Protein AF-A0A349X047-F1 (afdb_monomer_lite)

Sequence (139 aa):
MHYYQKHSFFPVIIILLTVSLAGFMFFVLRGSSTQTSAMQEPKPVNEEDYREGVSITLQTFEEQFVASQDNAQKRLATQNALSTLLELRVPVEYKELHLQLAIAWNQIQMALQNDSEDELDIPLKTIEQLKITYPWLIQ

pLDDT: mean 81.22, std 14.05, range [39.56, 93.0]

Foldseek 3Di:
DDDDPPPPCPVVVVVVVVVVVVVVVVVVVVVPPDPPPPPPPPDQQPVVVLLVLLLVLLVQLVVQCVVDPALVSNLVSLVSSLVSLVPGDDGPVCPVVSVLLNVLSVQSNVCSVVVNVVSNVVSVVSVVVSCVVPVSSND

Structure (mmCIF, N/CA/C/O backbone):
data_AF-A0A349X047-F1
#
_entry.id   AF-A0A349X047-F1
#
loop_
_atom_site.group_PDB
_atom_site.id
_atom_site.type_symbol
_atom_site.label_atom_id
_atom_site.label_alt_id
_atom_site.label_comp_id
_atom_site.label_asym_id
_atom_site.label_entity_id
_atom_site.label_seq_id
_atom_site.pdbx_PDB_ins_code
_atom_site.Cartn_x
_atom_site.Cartn_y
_atom_site.Cartn_z
_atom_site.occupancy
_atom_site.B_iso_or_equiv
_atom_site.auth_seq_id
_atom_site.auth_comp_id
_atom_site.auth_asym_id
_atom_site.auth_atom_id
_atom_site.pdbx_PDB_model_num
ATOM 1 N N . MET A 1 1 ? 29.994 -19.652 -79.083 1.00 39.56 1 MET A N 1
ATOM 2 C CA . MET A 1 1 ? 29.697 -18.822 -77.894 1.00 39.56 1 MET A CA 1
ATOM 3 C C . MET A 1 1 ? 28.743 -19.612 -77.015 1.00 39.56 1 MET A C 1
ATOM 5 O O . MET A 1 1 ? 27.643 -19.907 -77.458 1.00 39.56 1 MET A O 1
ATOM 9 N N . HIS A 1 2 ? 29.207 -20.067 -75.851 1.00 40.72 2 HIS A N 1
ATOM 10 C CA . HIS A 1 2 ? 28.446 -20.956 -74.970 1.00 40.72 2 HIS A CA 1
ATOM 11 C C . HIS A 1 2 ? 27.403 -20.152 -74.180 1.00 40.72 2 HIS A C 1
ATOM 13 O O . HIS A 1 2 ? 27.759 -19.265 -73.406 1.00 40.72 2 HIS A O 1
ATOM 19 N N . TYR A 1 3 ? 26.122 -20.450 -74.401 1.00 46.12 3 TYR A N 1
ATOM 20 C CA . TYR A 1 3 ? 25.002 -19.884 -73.650 1.00 46.12 3 TYR A CA 1
ATOM 21 C C . TYR A 1 3 ? 24.981 -20.476 -72.234 1.00 46.12 3 TYR A C 1
ATOM 23 O O . TYR A 1 3 ? 24.664 -21.648 -72.046 1.00 46.12 3 TYR A O 1
ATOM 31 N N . TYR A 1 4 ? 25.306 -19.664 -71.227 1.00 49.00 4 TYR A N 1
ATOM 32 C CA . TYR A 1 4 ? 25.096 -20.010 -69.822 1.00 49.00 4 TYR A CA 1
ATOM 33 C C . TYR A 1 4 ? 23.635 -19.741 -69.446 1.00 49.00 4 TYR A C 1
ATOM 35 O O . TYR A 1 4 ? 23.272 -18.620 -69.087 1.00 49.00 4 TYR A O 1
ATOM 43 N N . GLN A 1 5 ? 22.794 -20.776 -69.481 1.00 54.94 5 GLN A N 1
ATOM 44 C CA . GLN A 1 5 ? 21.570 -20.797 -68.680 1.00 54.94 5 GLN A CA 1
ATOM 45 C C . GLN A 1 5 ? 21.981 -20.881 -67.206 1.00 54.94 5 GLN A C 1
ATOM 47 O O . GLN A 1 5 ? 22.201 -21.958 -66.656 1.00 54.94 5 GLN A O 1
ATOM 52 N N . LYS A 1 6 ? 22.137 -19.729 -66.550 1.00 56.09 6 LYS A N 1
ATOM 53 C CA . LYS A 1 6 ? 22.225 -19.691 -65.090 1.00 56.09 6 LYS A CA 1
ATOM 54 C C . LYS A 1 6 ? 20.839 -20.048 -64.561 1.00 56.09 6 LYS A C 1
ATOM 56 O O . LYS A 1 6 ? 19.933 -19.222 -64.625 1.00 56.09 6 LYS A O 1
ATOM 61 N N . HIS A 1 7 ? 20.671 -21.283 -64.089 1.00 55.38 7 HIS A N 1
ATOM 62 C CA . HIS A 1 7 ? 19.507 -21.699 -63.310 1.00 55.38 7 HIS A CA 1
ATOM 63 C C . HIS A 1 7 ? 19.362 -20.749 -62.116 1.00 55.38 7 HIS A C 1
ATOM 65 O O . HIS A 1 7 ? 20.040 -20.883 -61.100 1.00 55.38 7 HIS A O 1
ATOM 71 N N . SER A 1 8 ? 18.519 -19.732 -62.268 1.00 62.44 8 SER A N 1
ATOM 72 C CA . SER A 1 8 ? 18.155 -18.845 -61.177 1.00 62.44 8 SER A CA 1
ATOM 73 C C . SER A 1 8 ? 17.203 -19.636 -60.288 1.00 62.44 8 SER A C 1
ATOM 75 O O . SER A 1 8 ? 16.033 -19.787 -60.618 1.00 62.44 8 SER A O 1
ATOM 77 N N . PHE A 1 9 ? 17.720 -20.204 -59.196 1.00 62.56 9 PHE A N 1
ATOM 78 C CA . PHE A 1 9 ? 16.933 -20.877 -58.148 1.00 62.56 9 PHE A CA 1
ATOM 79 C C . PHE A 1 9 ? 16.142 -19.883 -57.277 1.00 62.56 9 PHE A C 1
ATOM 81 O O . PHE A 1 9 ? 15.375 -20.277 -56.401 1.00 62.56 9 PHE A O 1
ATOM 88 N N . PHE A 1 10 ? 16.290 -18.586 -57.547 1.00 67.25 10 PHE A N 1
ATOM 89 C CA . PHE A 1 10 ? 15.627 -17.488 -56.856 1.00 67.25 10 PHE A CA 1
ATOM 90 C C . PHE A 1 10 ? 14.086 -17.591 -56.776 1.00 67.25 10 PHE A C 1
ATOM 92 O O . PHE A 1 10 ? 13.558 -17.451 -55.674 1.00 67.25 10 PHE A O 1
ATOM 99 N N . PRO A 1 11 ? 13.332 -17.897 -57.857 1.00 75.62 11 PRO A N 1
ATOM 100 C CA . PRO A 1 11 ? 11.877 -17.990 -57.769 1.00 75.62 11 PRO A CA 1
ATOM 101 C C . PRO A 1 11 ? 11.421 -19.217 -56.966 1.00 75.62 11 PRO A C 1
ATOM 103 O O . PRO A 1 11 ? 10.398 -19.158 -56.292 1.00 75.62 11 PRO A O 1
ATOM 106 N N . VAL A 1 12 ? 12.196 -20.307 -56.970 1.00 81.44 12 VAL A N 1
ATOM 107 C CA . VAL A 1 12 ? 11.876 -21.529 -56.209 1.00 81.44 12 VAL A CA 1
ATOM 108 C C . VAL A 1 12 ? 11.966 -21.268 -54.706 1.00 81.44 12 VAL A C 1
ATOM 110 O O . VAL A 1 12 ? 11.095 -21.692 -53.950 1.00 81.44 12 VAL A O 1
ATOM 113 N N . ILE A 1 13 ? 12.980 -20.511 -54.280 1.00 82.00 13 ILE A N 1
ATOM 114 C CA . ILE A 1 13 ? 13.170 -20.127 -52.876 1.00 82.00 13 ILE A CA 1
ATOM 115 C C . ILE A 1 13 ? 12.013 -19.244 -52.396 1.00 82.00 13 ILE A C 1
ATOM 117 O O . ILE A 1 13 ? 11.493 -19.463 -51.303 1.00 82.00 13 ILE A O 1
ATOM 121 N N . ILE A 1 14 ? 11.564 -18.295 -53.224 1.00 82.56 14 ILE A N 1
ATOM 122 C CA . ILE A 1 14 ? 10.429 -17.421 -52.893 1.00 82.56 14 ILE A CA 1
ATOM 123 C C . ILE A 1 14 ? 9.141 -18.233 -52.733 1.00 82.56 14 ILE A C 1
ATOM 125 O O . ILE A 1 14 ? 8.418 -18.042 -51.755 1.00 82.56 14 ILE A O 1
ATOM 129 N N . ILE A 1 15 ? 8.866 -19.166 -53.648 1.00 86.12 15 ILE A N 1
ATOM 130 C CA . ILE A 1 15 ? 7.674 -20.023 -53.569 1.00 86.12 15 ILE A CA 1
ATOM 131 C C . ILE A 1 15 ? 7.701 -20.854 -52.283 1.00 86.12 15 ILE A C 1
ATOM 133 O O . ILE A 1 15 ? 6.706 -20.892 -51.560 1.00 86.12 15 ILE A O 1
ATOM 137 N N . LEU A 1 16 ? 8.844 -21.460 -51.953 1.00 90.31 16 LEU A N 1
ATOM 138 C CA . LEU A 1 16 ? 8.994 -22.274 -50.747 1.00 90.31 16 LEU A CA 1
ATOM 139 C C . LEU A 1 16 ? 8.773 -21.451 -49.471 1.00 90.31 16 LEU A C 1
ATOM 141 O O . LEU A 1 16 ? 8.020 -21.874 -48.595 1.00 90.31 16 LEU A O 1
ATOM 145 N N . LEU A 1 17 ? 9.359 -20.253 -49.390 1.00 87.19 17 LEU A N 1
ATOM 146 C CA . LEU A 1 17 ? 9.145 -19.323 -48.275 1.00 87.19 17 LEU A CA 1
ATOM 147 C C . LEU A 1 17 ? 7.674 -18.924 -48.133 1.00 87.19 17 LEU A C 1
ATOM 149 O O . LEU A 1 17 ? 7.141 -18.923 -47.025 1.00 87.19 17 LEU A O 1
ATOM 153 N N . THR A 1 18 ? 7.005 -18.634 -49.249 1.00 89.00 18 THR A N 1
ATOM 154 C CA . THR A 1 18 ? 5.596 -18.214 -49.248 1.00 89.00 18 THR A CA 1
ATOM 155 C C . THR A 1 18 ? 4.683 -19.342 -48.762 1.00 89.00 18 THR A C 1
ATOM 157 O O . THR A 1 18 ? 3.816 -19.120 -47.917 1.00 89.00 18 THR A O 1
ATOM 160 N N . VAL A 1 19 ? 4.914 -20.572 -49.231 1.00 92.38 19 VAL A N 1
ATOM 161 C CA . VAL A 1 19 ? 4.160 -21.759 -48.792 1.00 92.38 19 VAL A CA 1
ATOM 162 C C . VAL A 1 19 ? 4.424 -22.064 -47.317 1.00 92.38 19 VAL A C 1
ATOM 164 O O . VAL A 1 19 ? 3.485 -22.343 -46.571 1.00 92.38 19 VAL A O 1
ATOM 167 N N . SER A 1 20 ? 5.678 -21.953 -46.869 1.00 91.19 20 SER A N 1
ATOM 168 C CA . SER A 1 20 ? 6.043 -22.157 -45.465 1.00 91.19 20 SER A CA 1
ATOM 169 C C . SER A 1 20 ? 5.368 -21.137 -44.546 1.00 91.19 20 SER A C 1
ATOM 171 O O . SER A 1 20 ? 4.875 -21.505 -43.479 1.00 91.19 20 SER A O 1
ATOM 173 N N . LEU A 1 21 ? 5.308 -19.868 -44.957 1.00 88.31 21 LEU A N 1
ATOM 174 C CA . LEU A 1 21 ? 4.660 -18.808 -44.187 1.00 88.31 21 LEU A CA 1
ATOM 175 C C . LEU A 1 21 ? 3.143 -19.022 -44.092 1.00 88.31 21 LEU A C 1
ATOM 177 O O . LEU A 1 21 ? 2.574 -18.910 -43.006 1.00 88.31 21 LEU A O 1
ATOM 181 N N . ALA A 1 22 ? 2.497 -19.387 -45.203 1.00 88.69 22 ALA A N 1
ATOM 182 C CA . ALA A 1 22 ? 1.070 -19.698 -45.224 1.00 88.69 22 ALA A CA 1
ATOM 183 C C . ALA A 1 22 ? 0.734 -20.905 -44.327 1.00 88.69 22 ALA A C 1
ATOM 185 O O . ALA A 1 22 ? -0.238 -20.866 -43.570 1.00 88.69 22 ALA A O 1
ATOM 186 N N . GLY A 1 23 ? 1.570 -21.949 -44.355 1.00 88.44 23 GLY A N 1
ATOM 187 C CA . GLY A 1 23 ? 1.434 -23.113 -43.478 1.00 88.44 23 GLY A CA 1
ATOM 188 C C . GLY A 1 23 ? 1.594 -22.763 -41.997 1.00 88.44 23 GLY A C 1
ATOM 189 O O . GLY A 1 23 ? 0.798 -23.209 -41.171 1.00 88.44 23 GLY A O 1
ATOM 190 N N . PHE A 1 24 ? 2.571 -21.916 -41.660 1.00 85.81 24 PHE A N 1
ATOM 191 C CA . PHE A 1 24 ? 2.783 -21.445 -40.291 1.00 85.81 24 PHE A CA 1
ATOM 192 C C . PHE A 1 24 ? 1.599 -20.619 -39.778 1.00 85.81 24 PHE A C 1
ATOM 194 O O . PHE A 1 24 ? 1.097 -20.888 -38.689 1.00 85.81 24 PHE A O 1
ATOM 201 N N . MET A 1 25 ? 1.091 -19.674 -40.579 1.00 84.06 25 MET A N 1
ATOM 202 C CA . MET A 1 25 ? -0.112 -18.911 -40.224 1.00 84.06 25 MET A CA 1
ATOM 203 C C . MET A 1 25 ? -1.317 -19.824 -40.000 1.00 84.06 25 MET A C 1
ATOM 205 O O . MET A 1 25 ? -2.027 -19.658 -39.012 1.00 84.06 25 MET A O 1
ATOM 209 N N . PHE A 1 26 ? -1.528 -20.817 -40.866 1.00 84.25 26 PHE A N 1
ATOM 210 C CA . PHE A 1 26 ? -2.616 -21.778 -40.693 1.00 84.25 26 PHE A CA 1
ATOM 211 C C . PHE A 1 26 ? -2.469 -22.595 -39.401 1.00 84.25 26 PHE A C 1
ATOM 213 O O . PHE A 1 26 ? -3.455 -22.818 -38.701 1.00 84.25 26 PHE A O 1
ATOM 220 N N . PHE A 1 27 ? -1.249 -23.008 -39.048 1.00 81.75 27 PHE A N 1
ATOM 221 C CA . PHE A 1 27 ? -0.990 -23.757 -37.818 1.00 81.75 27 PHE A CA 1
ATOM 222 C C . PHE A 1 27 ? -1.213 -22.904 -36.561 1.00 81.75 27 PHE A C 1
ATOM 224 O O . PHE A 1 27 ? -1.887 -23.346 -35.631 1.00 81.75 27 PHE A O 1
ATOM 231 N N . VAL A 1 28 ? -0.719 -21.661 -36.559 1.00 77.88 28 VAL A N 1
ATOM 232 C CA . VAL A 1 28 ? -0.906 -20.709 -35.452 1.00 77.88 28 VAL A CA 1
ATOM 233 C C . VAL A 1 28 ? -2.386 -20.380 -35.259 1.00 77.88 28 VAL A C 1
ATOM 235 O O . VAL A 1 28 ? -2.894 -20.472 -34.146 1.00 77.88 28 VAL A O 1
ATOM 238 N N . LEU A 1 29 ? -3.108 -20.072 -36.339 1.00 72.81 29 LEU A N 1
ATOM 239 C CA . LEU A 1 29 ? -4.526 -19.709 -36.266 1.00 72.81 29 LEU A CA 1
ATOM 240 C C . LEU A 1 29 ? -5.418 -20.897 -35.873 1.00 72.81 29 LEU A C 1
ATOM 242 O O . LEU A 1 29 ? -6.408 -20.713 -35.169 1.00 72.81 29 LEU A O 1
ATOM 246 N N . ARG A 1 30 ? -5.063 -22.126 -36.273 1.00 68.19 30 ARG A N 1
ATOM 247 C CA . ARG A 1 30 ? -5.797 -23.341 -35.883 1.00 68.19 30 ARG A CA 1
ATOM 248 C C . ARG A 1 30 ? -5.535 -23.753 -34.430 1.00 68.19 30 ARG A C 1
ATOM 250 O O . ARG A 1 30 ? -6.429 -24.311 -33.797 1.00 68.19 30 ARG A O 1
ATOM 257 N N . GLY A 1 31 ? -4.352 -23.451 -33.889 1.00 56.59 31 GLY A N 1
ATOM 258 C CA . GLY A 1 31 ? -4.018 -23.653 -32.474 1.00 56.59 31 GLY A CA 1
ATOM 259 C C . GLY A 1 31 ? -4.781 -22.731 -31.515 1.00 56.59 31 GLY A C 1
ATOM 260 O O . GLY A 1 31 ? -4.878 -23.033 -30.330 1.00 56.59 31 GLY A O 1
ATOM 261 N N . SER A 1 32 ? -5.378 -21.647 -32.019 1.00 53.91 32 SER A N 1
ATOM 262 C CA . SER A 1 32 ? -6.218 -20.723 -31.244 1.00 53.91 32 SER A CA 1
ATOM 263 C C . SER A 1 32 ? -7.715 -21.058 -31.295 1.00 53.91 32 SER A C 1
ATOM 265 O O . SER A 1 32 ? -8.543 -20.204 -30.979 1.00 53.91 32 SER A O 1
ATOM 267 N N . SER A 1 33 ? -8.082 -22.292 -31.671 1.00 51.53 33 SER A N 1
ATOM 268 C CA . SER A 1 33 ? -9.459 -22.794 -31.597 1.00 51.53 33 SER A CA 1
ATOM 269 C C . SER A 1 33 ? -9.934 -22.854 -30.140 1.00 51.53 33 SER A C 1
ATOM 271 O O . SER A 1 33 ? -9.807 -23.877 -29.474 1.00 51.53 33 SER A O 1
ATOM 273 N N . THR A 1 34 ? -10.469 -21.729 -29.665 1.00 53.69 34 THR A N 1
ATOM 274 C CA . THR A 1 34 ? -11.536 -21.635 -28.661 1.00 53.69 34 THR A CA 1
ATOM 275 C C . THR A 1 34 ? -11.406 -22.596 -27.478 1.00 53.69 34 THR A C 1
ATOM 277 O O . THR A 1 34 ? -12.219 -23.496 -27.277 1.00 53.69 34 THR A O 1
ATOM 280 N N . GLN A 1 35 ? -10.477 -22.285 -26.570 1.00 49.06 35 GLN A N 1
ATOM 281 C CA . GLN A 1 35 ? -10.870 -22.324 -25.165 1.00 49.06 35 GLN A CA 1
ATOM 282 C C . GLN A 1 35 ? -11.907 -21.214 -24.979 1.00 49.06 35 GLN A C 1
ATOM 284 O O . GLN A 1 35 ? -11.584 -20.069 -24.674 1.00 49.06 35 GLN A O 1
ATOM 289 N N . THR A 1 36 ? -13.180 -21.545 -25.198 1.00 51.47 36 THR A N 1
ATOM 290 C CA . THR A 1 36 ? -14.244 -20.908 -24.432 1.00 51.47 36 THR A CA 1
ATOM 291 C C . THR A 1 36 ? -13.923 -21.250 -22.987 1.00 51.47 36 THR A C 1
ATOM 293 O O . THR A 1 36 ? -14.307 -22.310 -22.496 1.00 51.47 36 THR A O 1
ATOM 296 N N . SER A 1 37 ? -13.126 -20.400 -22.334 1.00 46.00 37 SER A N 1
ATOM 297 C CA . SER A 1 37 ? -13.073 -20.372 -20.886 1.00 46.00 37 SER A CA 1
ATOM 298 C C . SER A 1 37 ? -14.523 -20.283 -20.459 1.00 46.00 37 SER A C 1
ATOM 300 O O . SER A 1 37 ? -15.191 -19.282 -20.732 1.00 46.00 37 SER A O 1
ATOM 302 N N . ALA A 1 38 ? -15.030 -21.364 -19.862 1.00 49.94 38 ALA A N 1
ATOM 303 C CA . ALA A 1 38 ? -16.180 -21.261 -18.992 1.00 49.94 38 ALA A CA 1
ATOM 304 C C . ALA A 1 38 ? -15.932 -20.002 -18.169 1.00 49.94 38 ALA A C 1
ATOM 306 O O . ALA A 1 38 ? -14.831 -19.842 -17.636 1.00 49.94 38 ALA A O 1
ATOM 307 N N . MET A 1 39 ? -16.883 -19.072 -18.207 1.00 48.03 39 MET A N 1
ATOM 308 C CA . MET A 1 39 ? -16.874 -17.874 -17.389 1.00 48.03 39 MET A CA 1
ATOM 309 C C . MET A 1 39 ? -16.808 -18.378 -15.953 1.00 48.03 39 MET A C 1
ATOM 311 O O . MET A 1 39 ? -17.809 -18.763 -15.360 1.00 48.03 39 MET A O 1
ATOM 315 N N . GLN A 1 40 ? -15.578 -18.555 -15.489 1.00 45.34 40 GLN A N 1
ATOM 316 C CA . GLN A 1 40 ? -15.249 -19.073 -14.190 1.00 45.34 40 GLN A CA 1
ATOM 317 C C . GLN A 1 40 ? -15.734 -17.952 -13.300 1.00 45.34 40 GLN A C 1
ATOM 319 O O . GLN A 1 40 ? -15.196 -16.844 -13.390 1.00 45.34 40 GLN A O 1
ATOM 324 N N . GLU A 1 41 ? -16.828 -18.198 -12.569 1.00 51.84 41 GLU A N 1
ATOM 325 C CA . GLU A 1 41 ? -17.270 -17.288 -11.519 1.00 51.84 41 GLU A CA 1
ATOM 326 C C . GLU A 1 41 ? -16.007 -16.807 -10.813 1.00 51.84 41 GLU A C 1
ATOM 328 O O . GLU A 1 41 ? -15.164 -17.654 -10.470 1.00 51.84 41 GLU A O 1
ATOM 333 N N . PRO A 1 42 ? -15.788 -15.481 -10.728 1.00 56.28 42 PRO A N 1
ATOM 334 C CA . PRO A 1 42 ? -14.591 -14.970 -10.096 1.00 56.28 42 PRO A CA 1
ATOM 335 C C . PRO A 1 42 ? -14.520 -15.656 -8.741 1.00 56.28 42 PRO A C 1
ATOM 337 O O . PRO A 1 42 ? -15.458 -15.543 -7.952 1.00 56.28 42 PRO A O 1
ATOM 340 N N . LYS A 1 43 ? -13.463 -16.460 -8.530 1.00 58.34 43 LYS A N 1
ATOM 341 C CA . LYS A 1 43 ? -13.240 -17.127 -7.247 1.00 58.34 43 LYS A CA 1
ATOM 342 C C . LYS A 1 43 ? -13.490 -16.072 -6.174 1.00 58.34 43 LYS A C 1
ATOM 344 O O . LYS A 1 43 ? -12.912 -14.989 -6.327 1.00 58.34 43 LYS A O 1
ATOM 349 N N . PRO A 1 44 ? -14.331 -16.351 -5.162 1.00 64.56 44 PRO A N 1
ATOM 350 C CA . PRO A 1 44 ? -14.543 -15.398 -4.089 1.00 64.56 44 PRO A CA 1
ATOM 351 C C . PRO A 1 44 ? -13.158 -15.014 -3.581 1.00 64.56 44 PRO A C 1
ATOM 353 O O . PRO A 1 44 ? -12.343 -15.882 -3.254 1.00 64.56 44 PRO A O 1
ATOM 356 N N . VAL A 1 45 ? -12.839 -13.725 -3.691 1.00 68.38 45 VAL A N 1
ATOM 357 C CA . VAL A 1 45 ? -11.595 -13.198 -3.145 1.00 68.38 45 VAL A CA 1
ATOM 358 C C . VAL A 1 45 ? -11.694 -13.470 -1.657 1.00 68.38 45 VAL A C 1
ATOM 360 O O . VAL A 1 45 ? -12.667 -13.053 -1.036 1.00 68.38 45 VAL A O 1
ATOM 363 N N . ASN A 1 46 ? -10.754 -14.240 -1.118 1.00 79.25 46 ASN A N 1
ATOM 364 C CA . ASN A 1 46 ? -10.766 -14.547 0.297 1.00 79.25 46 ASN A CA 1
ATOM 365 C C . ASN A 1 46 ? -10.527 -13.241 1.062 1.00 79.25 46 ASN A C 1
ATOM 367 O O . ASN A 1 46 ? -9.465 -12.629 0.956 1.00 79.25 46 ASN A O 1
ATOM 371 N N . GLU A 1 47 ? -11.555 -12.787 1.769 1.00 83.50 47 GLU A N 1
ATOM 372 C CA . GLU A 1 47 ? -11.519 -11.551 2.545 1.00 83.50 47 GLU A CA 1
ATOM 373 C C . GLU A 1 47 ? -10.478 -11.616 3.658 1.00 83.50 47 GLU A C 1
ATOM 375 O O . GLU A 1 47 ? -9.878 -10.596 3.986 1.00 83.50 47 GLU A O 1
ATOM 380 N N . GLU A 1 48 ? -10.234 -12.803 4.212 1.00 84.06 48 GLU A N 1
ATOM 381 C CA . GLU A 1 48 ? -9.246 -13.009 5.267 1.00 84.06 48 GLU A CA 1
ATOM 382 C C . GLU A 1 48 ? -7.824 -12.802 4.736 1.00 84.06 48 GLU A C 1
ATOM 384 O O . GLU A 1 48 ? -7.093 -11.984 5.289 1.00 84.06 48 GLU A O 1
ATOM 389 N N . ASP A 1 49 ? -7.498 -13.397 3.582 1.00 84.62 49 ASP A N 1
ATOM 390 C CA . ASP A 1 49 ? -6.204 -13.200 2.907 1.00 84.62 49 ASP A CA 1
ATOM 391 C C . ASP A 1 49 ? -5.978 -11.721 2.537 1.00 84.62 49 ASP A C 1
ATOM 393 O O . ASP A 1 49 ? -4.860 -11.210 2.608 1.00 84.62 49 ASP A O 1
ATOM 397 N N . TYR A 1 50 ? -7.041 -11.006 2.144 1.00 88.00 50 TYR A N 1
ATOM 398 C CA . TYR A 1 50 ? -6.962 -9.569 1.873 1.00 88.00 50 TYR A CA 1
ATOM 399 C C . TYR A 1 50 ? -6.697 -8.763 3.148 1.00 88.00 50 TYR A C 1
ATOM 401 O O . TYR A 1 50 ? -5.830 -7.890 3.152 1.00 88.00 50 TYR A O 1
ATOM 409 N N . ARG A 1 51 ? -7.438 -9.038 4.226 1.00 88.19 51 ARG A N 1
ATOM 410 C CA . ARG A 1 51 ? -7.311 -8.311 5.497 1.00 88.19 51 ARG A CA 1
ATOM 411 C C . ARG A 1 51 ? -5.928 -8.501 6.108 1.00 88.19 51 ARG A C 1
ATOM 413 O O . ARG A 1 51 ? -5.317 -7.511 6.495 1.00 88.19 51 ARG A O 1
ATOM 420 N N . GLU A 1 52 ? -5.432 -9.735 6.116 1.00 88.81 52 GLU A N 1
ATOM 421 C CA . GLU A 1 52 ? -4.077 -10.065 6.559 1.00 88.81 52 GLU A CA 1
ATOM 422 C C . GLU A 1 52 ? -3.019 -9.397 5.667 1.00 88.81 52 GLU A C 1
ATOM 424 O O . GLU A 1 52 ? -2.099 -8.748 6.158 1.00 88.81 52 GLU A O 1
ATOM 429 N N . GLY A 1 53 ? -3.175 -9.467 4.340 1.00 87.69 53 GLY A N 1
ATOM 430 C CA . GLY A 1 53 ? -2.246 -8.820 3.412 1.00 87.69 53 GLY A CA 1
ATOM 431 C C . GLY A 1 53 ? -2.158 -7.304 3.618 1.00 87.69 53 GLY A C 1
ATOM 432 O O . GLY A 1 53 ? -1.063 -6.733 3.619 1.00 87.69 53 GLY A O 1
ATOM 433 N N . VAL A 1 54 ? -3.297 -6.640 3.828 1.00 90.31 54 VAL A N 1
ATOM 434 C CA . VAL A 1 54 ? -3.334 -5.193 4.077 1.00 90.31 54 VAL A CA 1
ATOM 435 C C . VAL A 1 54 ? -2.768 -4.844 5.453 1.00 90.31 54 VAL A C 1
ATOM 437 O O . VAL A 1 54 ? -2.002 -3.882 5.531 1.00 90.31 54 VAL A O 1
ATOM 440 N N . SER A 1 55 ? -3.086 -5.593 6.516 1.00 90.25 55 SER A N 1
ATOM 441 C CA . SER A 1 55 ? -2.553 -5.309 7.858 1.00 90.25 55 SER A CA 1
ATOM 442 C C . SER A 1 55 ? -1.033 -5.467 7.902 1.00 90.25 55 SER A C 1
ATOM 444 O O . SER A 1 55 ? -0.340 -4.551 8.344 1.00 90.25 55 SER A O 1
ATOM 446 N N . ILE A 1 56 ? -0.493 -6.543 7.316 1.00 90.38 56 ILE A N 1
ATOM 447 C CA . ILE A 1 56 ? 0.958 -6.756 7.193 1.00 90.38 56 ILE A CA 1
ATOM 448 C C . ILE A 1 56 ? 1.610 -5.618 6.402 1.00 90.38 56 ILE A C 1
ATOM 450 O O . ILE A 1 56 ? 2.666 -5.111 6.791 1.00 90.38 56 ILE A O 1
ATOM 454 N N . THR A 1 57 ? 0.992 -5.197 5.293 1.00 90.75 57 THR A N 1
ATOM 455 C CA . THR A 1 57 ? 1.519 -4.101 4.465 1.00 90.75 57 THR A CA 1
ATOM 456 C C . THR A 1 57 ? 1.557 -2.790 5.248 1.00 90.75 57 THR A C 1
ATOM 458 O O . THR A 1 57 ? 2.558 -2.075 5.198 1.00 90.75 57 THR A O 1
ATOM 461 N N . LEU A 1 58 ? 0.494 -2.489 5.997 1.00 91.56 58 LEU A N 1
ATOM 462 C CA . LEU A 1 58 ? 0.392 -1.283 6.812 1.00 91.56 58 LEU A CA 1
ATOM 463 C C . LEU A 1 58 ? 1.398 -1.284 7.969 1.00 91.56 58 LEU A C 1
ATOM 465 O O . LEU A 1 58 ? 2.098 -0.294 8.168 1.00 91.56 58 LEU A O 1
ATOM 469 N N . GLN A 1 59 ? 1.534 -2.403 8.679 1.00 90.44 59 GLN A N 1
ATOM 470 C CA . GLN A 1 59 ? 2.513 -2.543 9.753 1.00 90.44 59 GLN A CA 1
ATOM 471 C C . GLN A 1 59 ? 3.944 -2.398 9.223 1.00 90.44 59 GLN A C 1
ATOM 473 O O . GLN A 1 59 ? 4.739 -1.630 9.764 1.00 90.44 59 GLN A O 1
ATOM 478 N N . THR A 1 60 ? 4.261 -3.082 8.121 1.00 89.88 60 THR A N 1
ATOM 479 C CA . THR A 1 60 ? 5.581 -2.994 7.479 1.00 89.88 60 THR A CA 1
ATOM 480 C C . THR A 1 60 ? 5.884 -1.562 7.043 1.00 89.88 60 THR A C 1
ATOM 482 O O . THR A 1 60 ? 7.003 -1.081 7.223 1.00 89.88 60 THR A O 1
ATOM 485 N N . PHE A 1 61 ? 4.888 -0.868 6.485 1.00 92.12 61 PHE A N 1
ATOM 486 C CA . PHE A 1 61 ? 4.999 0.542 6.136 1.00 92.12 61 PHE A CA 1
ATOM 487 C C . PHE A 1 61 ? 5.342 1.389 7.361 1.00 92.12 61 PHE A C 1
ATOM 489 O O . PHE A 1 61 ? 6.296 2.155 7.300 1.00 92.12 61 PHE A O 1
ATOM 496 N N . GLU A 1 62 ? 4.615 1.246 8.468 1.00 90.12 62 GLU A N 1
ATOM 497 C CA . GLU A 1 62 ? 4.834 2.039 9.682 1.00 90.12 62 GLU A CA 1
ATOM 498 C C . GLU A 1 62 ? 6.204 1.797 10.299 1.00 90.12 62 GLU A C 1
ATOM 500 O O . GLU A 1 62 ? 6.919 2.752 10.606 1.00 90.12 62 GLU A O 1
ATOM 505 N N . GLU A 1 63 ? 6.605 0.534 10.420 1.00 90.06 63 GLU A N 1
ATOM 506 C CA . GLU A 1 63 ? 7.919 0.163 10.938 1.00 90.06 63 GLU A CA 1
ATOM 507 C C . GLU A 1 63 ? 9.037 0.773 10.084 1.00 90.06 63 GLU A C 1
ATOM 509 O O . GLU A 1 63 ? 9.956 1.404 10.614 1.00 90.06 63 GLU A O 1
ATOM 514 N N . GLN A 1 64 ? 8.941 0.656 8.756 1.00 89.62 64 GLN A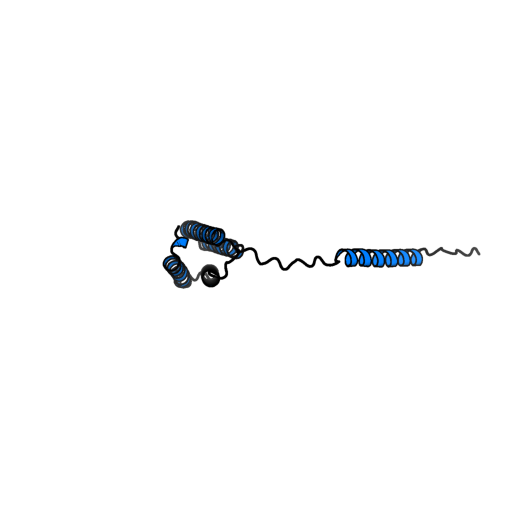 N 1
ATOM 515 C CA . GLN A 1 64 ? 9.935 1.220 7.842 1.00 89.62 64 GLN A CA 1
ATOM 516 C C . GLN A 1 64 ? 9.902 2.750 7.821 1.00 89.62 64 GLN A C 1
ATOM 518 O O . GLN A 1 64 ? 10.956 3.385 7.787 1.00 89.62 64 GLN A O 1
ATOM 523 N N . PHE A 1 65 ? 8.718 3.357 7.856 1.00 89.25 65 PHE A N 1
ATOM 524 C CA . PHE A 1 65 ? 8.542 4.806 7.806 1.00 89.25 65 PHE A CA 1
ATOM 525 C C . PHE A 1 65 ? 9.071 5.485 9.075 1.00 89.25 65 PHE A C 1
ATOM 527 O O . PHE A 1 65 ? 9.733 6.517 8.978 1.00 89.25 65 PHE A O 1
ATOM 534 N N . VAL A 1 66 ? 8.844 4.887 10.250 1.00 89.50 66 VAL A N 1
ATOM 535 C CA . VAL A 1 66 ? 9.366 5.373 11.539 1.00 89.50 66 VAL A CA 1
ATOM 536 C C . VAL A 1 66 ? 10.870 5.126 11.669 1.00 89.50 66 VAL A C 1
ATOM 538 O O . VAL A 1 66 ? 11.583 5.977 12.197 1.00 89.50 66 VAL A O 1
ATOM 541 N N . ALA A 1 67 ? 11.377 3.991 11.176 1.00 89.94 67 ALA A N 1
ATOM 542 C CA . ALA A 1 67 ? 12.812 3.693 11.194 1.00 89.94 67 ALA A CA 1
ATOM 543 C C . ALA A 1 67 ? 13.629 4.550 10.206 1.00 89.94 67 ALA A C 1
ATOM 545 O O . ALA A 1 67 ? 14.846 4.684 10.363 1.00 89.94 67 ALA A O 1
ATOM 546 N N . SER A 1 68 ? 12.976 5.119 9.190 1.00 90.38 68 SER A N 1
ATOM 547 C CA . SER A 1 68 ? 13.616 5.929 8.153 1.00 90.38 68 SER A CA 1
ATOM 548 C C . SER A 1 68 ? 14.087 7.280 8.690 1.00 90.38 68 SER A C 1
ATOM 550 O O . SER A 1 68 ? 13.299 8.065 9.219 1.00 90.38 68 SER A O 1
ATOM 552 N N . GLN A 1 69 ? 15.369 7.591 8.490 1.00 83.19 69 GLN A N 1
ATOM 553 C CA . GLN A 1 69 ? 15.963 8.856 8.952 1.00 83.19 69 GLN A CA 1
ATOM 554 C C . GLN A 1 69 ? 15.912 9.967 7.899 1.00 83.19 69 GLN A C 1
ATOM 556 O O . GLN A 1 69 ? 16.020 11.141 8.244 1.00 83.19 69 GLN A O 1
ATOM 561 N N . ASP A 1 70 ? 15.740 9.609 6.626 1.00 86.75 70 ASP A N 1
ATOM 562 C CA . ASP A 1 70 ? 15.722 10.547 5.508 1.00 86.75 70 ASP A CA 1
ATOM 563 C C . ASP A 1 70 ? 14.471 10.374 4.624 1.00 86.75 70 ASP A C 1
ATOM 565 O O . ASP A 1 70 ? 13.800 9.334 4.624 1.00 86.75 70 ASP A O 1
ATOM 569 N N . ASN A 1 71 ? 14.143 11.417 3.856 1.00 86.31 71 ASN A N 1
ATOM 5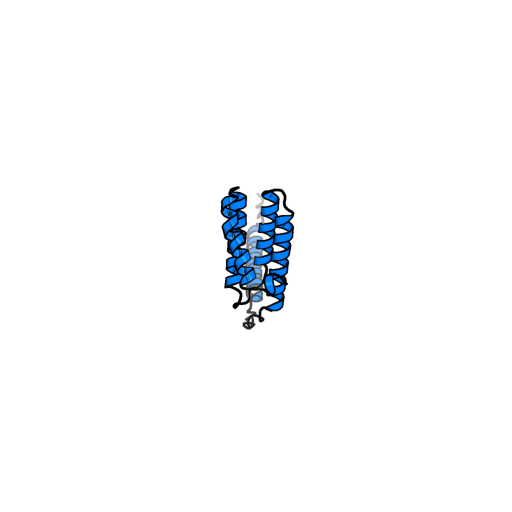70 C CA . ASN A 1 71 ? 12.957 11.432 2.994 1.00 86.31 71 ASN A CA 1
ATOM 571 C C . ASN A 1 71 ? 13.061 10.439 1.822 1.00 86.31 71 ASN A C 1
ATOM 573 O O . ASN A 1 71 ? 12.038 10.006 1.289 1.00 86.31 71 ASN A O 1
ATOM 577 N N . ALA A 1 72 ? 14.268 10.006 1.442 1.00 87.44 72 ALA A N 1
ATOM 578 C CA . ALA A 1 72 ? 14.454 8.998 0.401 1.00 87.44 72 ALA A CA 1
ATOM 579 C C . ALA A 1 72 ? 14.056 7.595 0.892 1.00 87.44 72 ALA A C 1
ATOM 581 O O . ALA A 1 72 ? 13.373 6.865 0.174 1.00 87.44 72 ALA A O 1
ATOM 582 N N . GLN A 1 73 ? 14.410 7.237 2.125 1.00 89.44 73 GLN A N 1
ATOM 583 C CA . GLN A 1 73 ? 14.017 5.991 2.779 1.00 89.44 73 GLN A CA 1
ATOM 584 C C . GLN A 1 73 ? 12.510 5.961 3.042 1.00 89.44 73 GLN A C 1
ATOM 586 O O . GLN A 1 73 ? 11.855 4.984 2.681 1.00 89.44 73 GLN A O 1
ATOM 591 N N . LYS A 1 74 ? 11.930 7.066 3.534 1.00 88.81 74 LYS A N 1
ATOM 592 C CA . LYS A 1 74 ? 10.468 7.192 3.694 1.00 88.81 74 LYS A CA 1
ATOM 593 C C . LYS A 1 74 ? 9.730 7.012 2.368 1.00 88.81 74 LYS A C 1
ATOM 595 O O . LYS A 1 74 ? 8.687 6.358 2.316 1.00 88.81 74 LYS A O 1
ATOM 600 N N . ARG A 1 75 ? 10.280 7.542 1.269 1.00 89.56 75 ARG A N 1
ATOM 601 C CA . ARG A 1 75 ? 9.727 7.336 -0.079 1.00 89.56 75 ARG A CA 1
ATOM 602 C C . ARG A 1 75 ? 9.779 5.884 -0.505 1.00 89.56 75 ARG A C 1
ATOM 604 O O . ARG A 1 75 ? 8.798 5.400 -1.056 1.00 89.56 75 ARG A O 1
ATOM 611 N N . LEU A 1 76 ? 10.901 5.206 -0.271 1.00 90.94 76 LEU A N 1
ATOM 612 C CA . LEU A 1 76 ? 11.038 3.786 -0.590 1.00 90.94 76 LEU A CA 1
ATOM 613 C C . LEU A 1 76 ? 10.047 2.945 0.220 1.00 90.94 76 LEU A C 1
ATOM 615 O O . LEU A 1 76 ? 9.359 2.115 -0.363 1.00 90.94 76 LEU A O 1
ATOM 619 N N . ALA A 1 77 ? 9.898 3.213 1.520 1.00 90.94 77 ALA A N 1
ATOM 620 C CA . ALA A 1 77 ? 8.903 2.555 2.367 1.00 90.94 77 ALA A CA 1
ATOM 621 C C . ALA A 1 77 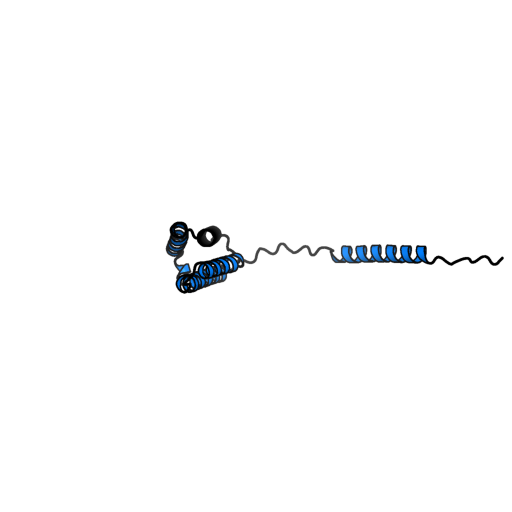? 7.476 2.754 1.826 1.00 90.94 77 ALA A C 1
ATOM 623 O O . ALA A 1 77 ? 6.724 1.795 1.665 1.00 90.94 77 ALA A O 1
ATOM 624 N N . THR A 1 78 ? 7.131 3.992 1.460 1.00 91.00 78 THR A N 1
ATOM 625 C CA . THR A 1 78 ? 5.817 4.336 0.892 1.00 91.00 78 THR A CA 1
ATOM 626 C C . THR A 1 78 ? 5.581 3.659 -0.462 1.00 91.00 78 THR A C 1
ATOM 628 O O . THR A 1 78 ? 4.504 3.125 -0.716 1.00 91.00 78 THR A O 1
ATOM 631 N N . GLN A 1 79 ? 6.592 3.642 -1.333 1.00 91.19 79 GLN A N 1
ATOM 632 C CA 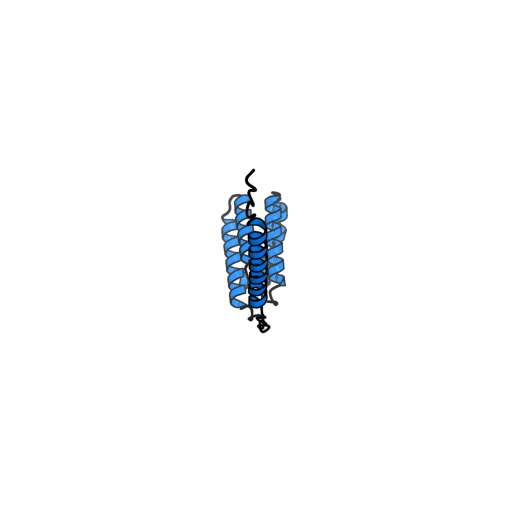. GLN A 1 79 ? 6.511 3.011 -2.649 1.00 91.19 79 GLN A CA 1
ATOM 633 C C . GLN A 1 79 ? 6.357 1.492 -2.537 1.00 91.19 79 GLN A C 1
ATOM 635 O O . GLN A 1 79 ? 5.555 0.907 -3.263 1.00 91.19 79 GLN A O 1
ATOM 640 N N . ASN A 1 80 ? 7.096 0.865 -1.622 1.00 91.38 80 ASN A N 1
ATOM 641 C CA . ASN A 1 80 ? 6.984 -0.564 -1.354 1.00 91.38 80 ASN A CA 1
ATOM 642 C C . ASN A 1 80 ? 5.585 -0.902 -0.831 1.00 91.38 80 ASN A C 1
ATOM 644 O O . ASN A 1 80 ? 4.955 -1.814 -1.353 1.00 91.38 80 ASN A O 1
ATOM 648 N N . ALA A 1 81 ? 5.069 -0.128 0.129 1.00 90.62 81 ALA A N 1
ATOM 649 C CA . ALA A 1 81 ? 3.723 -0.313 0.667 1.00 90.62 81 ALA A CA 1
ATOM 650 C C . ALA A 1 81 ? 2.646 -0.207 -0.422 1.00 90.62 81 ALA A 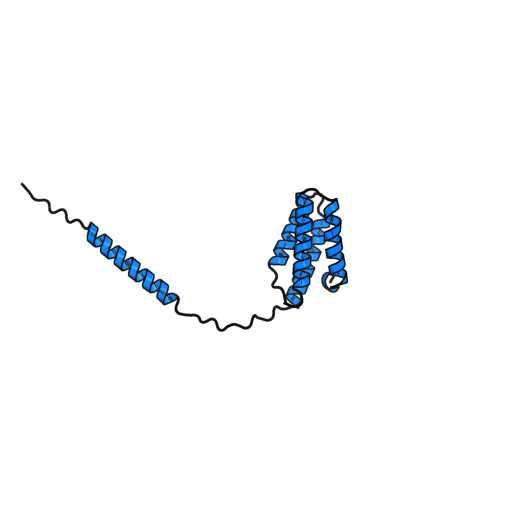C 1
ATOM 652 O O . ALA A 1 81 ? 1.779 -1.072 -0.532 1.00 90.62 81 ALA A O 1
ATOM 653 N N . LEU A 1 82 ? 2.745 0.810 -1.282 1.00 91.75 82 LEU A N 1
ATOM 654 C CA . LEU A 1 82 ? 1.828 1.002 -2.402 1.00 91.75 82 LEU A CA 1
ATOM 655 C C . LEU A 1 82 ? 1.930 -0.132 -3.432 1.00 91.75 82 LEU A C 1
ATOM 657 O O . LEU A 1 82 ? 0.902 -0.605 -3.908 1.00 91.75 82 LEU A O 1
ATOM 661 N N . SER A 1 83 ? 3.138 -0.598 -3.760 1.00 90.69 83 SER A N 1
ATOM 662 C CA . SER A 1 83 ? 3.328 -1.729 -4.678 1.00 90.69 83 SER A CA 1
ATOM 663 C C . SER A 1 83 ? 2.686 -2.999 -4.126 1.00 90.69 83 SER A C 1
ATOM 665 O O . SER A 1 83 ? 1.886 -3.624 -4.817 1.00 90.69 83 SER A O 1
ATOM 667 N N . THR A 1 84 ? 2.974 -3.337 -2.866 1.00 88.94 84 THR A N 1
ATOM 668 C CA . THR A 1 84 ? 2.404 -4.513 -2.198 1.00 88.94 84 THR A CA 1
ATOM 669 C C . THR A 1 84 ? 0.885 -4.422 -2.131 1.00 88.94 84 THR A C 1
ATOM 671 O O . THR A 1 84 ? 0.201 -5.401 -2.413 1.00 88.94 84 THR A O 1
ATOM 674 N N . LEU A 1 85 ? 0.339 -3.239 -1.833 1.00 89.62 85 LEU A N 1
ATOM 675 C CA . LEU A 1 85 ? -1.104 -3.023 -1.825 1.00 89.62 85 LEU A CA 1
ATOM 676 C C . LEU A 1 85 ? -1.719 -3.324 -3.190 1.00 89.62 85 LEU A C 1
ATOM 678 O O . LEU A 1 85 ? -2.674 -4.087 -3.262 1.00 89.62 85 LEU A O 1
ATOM 682 N N . LEU A 1 86 ? -1.169 -2.768 -4.270 1.00 89.31 86 LEU A N 1
ATOM 683 C CA . LEU A 1 86 ? -1.720 -2.930 -5.620 1.00 89.31 86 LEU A CA 1
ATOM 684 C C . LEU A 1 86 ? -1.624 -4.365 -6.163 1.00 89.31 86 LEU A C 1
ATOM 686 O O . LEU A 1 86 ? -2.340 -4.710 -7.104 1.00 89.31 86 LEU A O 1
ATOM 690 N N . GLU A 1 87 ? -0.764 -5.203 -5.587 1.00 89.44 87 GLU A N 1
ATOM 691 C CA . GLU A 1 87 ? -0.679 -6.631 -5.911 1.00 89.44 87 GLU A CA 1
ATOM 692 C C . GLU A 1 87 ? -1.798 -7.459 -5.254 1.00 89.44 87 GLU A C 1
ATOM 694 O O . GLU A 1 87 ? -2.126 -8.552 -5.736 1.00 89.44 87 GLU A O 1
ATOM 699 N N . LEU A 1 88 ? -2.427 -6.947 -4.189 1.00 86.12 88 LEU A N 1
ATOM 700 C CA . LEU A 1 88 ? -3.510 -7.635 -3.492 1.00 86.12 88 LEU A CA 1
ATOM 701 C C . LEU A 1 88 ? -4.799 -7.629 -4.317 1.00 86.12 88 LEU A C 1
ATOM 703 O O . LEU A 1 88 ? -5.225 -6.627 -4.895 1.00 86.12 88 LEU A O 1
ATOM 707 N N . ARG A 1 89 ? -5.491 -8.771 -4.320 1.00 84.06 89 ARG A N 1
ATOM 708 C CA . ARG A 1 89 ? -6.842 -8.860 -4.883 1.00 84.06 89 ARG A CA 1
ATOM 709 C C . ARG A 1 89 ? -7.833 -8.250 -3.909 1.00 84.06 89 ARG A C 1
ATOM 711 O O . ARG A 1 89 ? -7.905 -8.678 -2.766 1.00 84.06 89 ARG A O 1
ATOM 718 N N . VAL A 1 90 ? -8.621 -7.298 -4.390 1.00 85.81 90 VAL A N 1
ATOM 719 C CA . VAL A 1 90 ? -9.519 -6.502 -3.550 1.00 85.81 90 VAL A CA 1
ATOM 720 C C . VAL A 1 90 ? -10.940 -7.075 -3.579 1.00 85.81 90 VAL A C 1
ATOM 722 O O . VAL A 1 90 ? -11.536 -7.145 -4.660 1.00 85.81 90 VAL A O 1
ATOM 725 N N . PRO A 1 91 ? -11.518 -7.466 -2.428 1.00 84.25 91 PRO A N 1
ATOM 726 C CA . PRO A 1 91 ? -12.940 -7.775 -2.318 1.00 84.25 91 PRO A CA 1
ATOM 727 C C . PRO A 1 91 ? -13.790 -6.529 -2.584 1.00 84.25 91 PRO A C 1
ATOM 729 O O . PRO A 1 91 ? -13.399 -5.412 -2.245 1.00 84.25 91 PRO A O 1
ATOM 732 N N . VAL A 1 92 ? -14.984 -6.705 -3.157 1.00 83.31 92 VAL A N 1
ATOM 733 C CA . VAL A 1 92 ? -15.879 -5.582 -3.508 1.00 83.31 92 VAL A CA 1
ATOM 734 C C . VAL A 1 92 ? -16.209 -4.718 -2.285 1.00 83.31 92 VAL A C 1
ATOM 736 O O . VAL A 1 92 ? -16.286 -3.496 -2.400 1.00 83.31 92 VAL A O 1
ATOM 739 N N . GLU A 1 93 ? -16.328 -5.346 -1.118 1.00 83.81 93 GLU A N 1
ATOM 740 C CA . GLU A 1 93 ? -16.655 -4.707 0.159 1.00 83.81 93 GLU A CA 1
ATOM 741 C C . GLU A 1 93 ? -15.562 -3.747 0.651 1.00 83.81 93 GLU A C 1
ATOM 743 O O . GLU A 1 93 ? -15.867 -2.722 1.257 1.00 83.81 93 GLU A O 1
ATOM 748 N N . TYR A 1 94 ? -14.294 -4.021 0.325 1.00 87.06 94 TYR A N 1
ATOM 749 C CA . TYR A 1 94 ? -13.144 -3.224 0.769 1.00 87.06 94 TYR A CA 1
ATOM 750 C C . TYR A 1 94 ? -12.535 -2.353 -0.328 1.00 87.06 94 TYR A C 1
ATOM 752 O O . TYR A 1 94 ? -11.487 -1.740 -0.118 1.00 87.06 94 TYR A O 1
ATOM 760 N N . LYS A 1 95 ? -13.192 -2.254 -1.488 1.00 87.06 95 LYS A N 1
ATOM 761 C CA . LYS A 1 95 ? -12.736 -1.422 -2.608 1.00 87.06 95 LYS A CA 1
ATOM 762 C C . LYS A 1 95 ? -12.456 0.018 -2.181 1.00 87.06 95 LYS A C 1
ATOM 764 O O . LYS A 1 95 ? -11.444 0.587 -2.572 1.00 87.06 95 LYS A O 1
ATOM 769 N N . GLU A 1 96 ? -13.354 0.598 -1.393 1.00 88.88 96 GLU A N 1
ATOM 770 C CA . GLU A 1 96 ? -13.234 1.991 -0.968 1.00 88.88 96 GLU A CA 1
ATOM 771 C C . GLU A 1 96 ? -12.054 2.186 -0.007 1.00 88.88 96 GLU A C 1
ATOM 773 O O . GLU A 1 96 ? -11.251 3.093 -0.199 1.00 88.88 96 GLU A O 1
ATOM 778 N N . LEU A 1 97 ? -11.878 1.276 0.957 1.00 89.50 97 LEU A N 1
ATOM 779 C CA . LEU A 1 97 ? -10.711 1.270 1.844 1.00 89.50 97 LEU A CA 1
ATOM 780 C C . LEU A 1 97 ? -9.407 1.155 1.048 1.00 89.50 97 LEU A C 1
ATOM 782 O O . LEU A 1 97 ? -8.478 1.924 1.280 1.00 89.50 97 LEU A O 1
ATOM 786 N N . HIS A 1 98 ? -9.350 0.232 0.087 1.00 91.44 98 HIS A N 1
ATOM 787 C CA . HIS A 1 98 ? -8.170 0.036 -0.748 1.00 91.44 98 HIS A CA 1
ATOM 788 C C . HIS A 1 98 ? -7.791 1.304 -1.512 1.00 91.44 98 HIS A C 1
ATOM 790 O O . HIS A 1 98 ? -6.628 1.699 -1.548 1.00 91.44 98 HIS A O 1
ATOM 796 N N . LEU A 1 99 ? -8.788 1.957 -2.113 1.00 91.25 99 LEU A N 1
ATOM 797 C CA . LEU A 1 99 ? -8.591 3.193 -2.858 1.00 91.25 99 LEU A CA 1
ATOM 798 C C . LEU A 1 99 ? -8.126 4.324 -1.945 1.00 91.25 99 LEU A C 1
ATOM 800 O O . LEU A 1 99 ? -7.174 5.017 -2.291 1.00 91.25 99 LEU A O 1
ATOM 804 N N . GLN A 1 100 ? -8.750 4.498 -0.781 1.00 92.00 100 GLN A N 1
ATOM 805 C CA . GLN A 1 100 ? -8.357 5.542 0.166 1.00 92.00 100 GLN A CA 1
ATOM 806 C C . GLN A 1 100 ? -6.927 5.338 0.674 1.00 92.00 100 GLN A C 1
ATOM 808 O O . GLN A 1 100 ? -6.163 6.301 0.740 1.00 92.00 100 GLN A O 1
ATOM 813 N N . LEU A 1 101 ? -6.533 4.092 0.945 1.00 91.38 101 LEU A N 1
ATOM 814 C CA . LEU A 1 101 ? -5.175 3.756 1.366 1.00 91.38 101 LEU A CA 1
ATOM 815 C C . LEU A 1 101 ? -4.151 4.002 0.244 1.00 91.38 101 LEU A C 1
ATOM 817 O O . LEU A 1 101 ? -3.125 4.642 0.470 1.00 91.38 101 LEU A O 1
ATOM 821 N N . ALA A 1 102 ? -4.463 3.583 -0.986 1.00 92.12 102 ALA A N 1
ATOM 822 C CA . ALA A 1 102 ? -3.620 3.836 -2.155 1.00 92.12 102 ALA A CA 1
ATOM 823 C C . ALA A 1 102 ? -3.456 5.339 -2.437 1.00 92.12 102 ALA A C 1
ATOM 825 O O . ALA A 1 102 ? -2.358 5.796 -2.757 1.00 92.12 102 ALA A O 1
ATOM 826 N N . ILE A 1 103 ? -4.530 6.122 -2.294 1.00 93.00 103 ILE A N 1
ATOM 827 C CA . ILE A 1 103 ? -4.497 7.581 -2.446 1.00 93.00 103 ILE A CA 1
ATOM 828 C C . ILE A 1 103 ? -3.623 8.209 -1.359 1.00 93.00 103 ILE A C 1
ATOM 830 O O . ILE A 1 103 ? -2.773 9.034 -1.688 1.00 93.00 103 ILE A O 1
ATOM 834 N N . ALA A 1 104 ? -3.791 7.812 -0.095 1.00 92.25 104 ALA A N 1
ATOM 835 C CA . ALA A 1 104 ? -3.004 8.348 1.012 1.00 92.25 104 ALA A CA 1
ATOM 836 C C . ALA A 1 104 ? -1.505 8.056 0.835 1.00 92.25 104 ALA A C 1
ATOM 838 O O . ALA A 1 104 ? -0.683 8.965 0.946 1.00 92.25 104 ALA A O 1
ATOM 839 N N . TRP A 1 105 ? -1.133 6.826 0.468 1.00 92.12 105 TRP A N 1
ATOM 840 C CA . TRP A 1 105 ? 0.267 6.490 0.186 1.00 92.12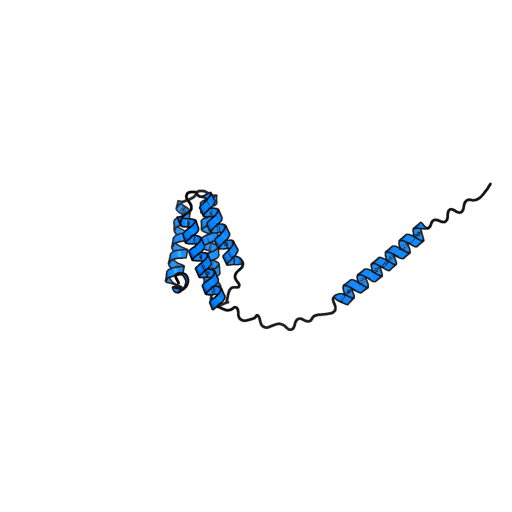 105 TRP A CA 1
ATOM 841 C C . TRP A 1 105 ? 0.822 7.212 -1.041 1.00 92.12 105 TRP A C 1
ATOM 843 O O . TRP A 1 105 ? 1.954 7.689 -1.004 1.00 92.12 105 TRP A O 1
ATOM 853 N N . ASN A 1 106 ? 0.032 7.391 -2.100 1.00 92.00 106 ASN A N 1
ATOM 854 C CA . ASN A 1 106 ? 0.459 8.195 -3.244 1.00 92.00 106 ASN A CA 1
ATOM 855 C C . ASN A 1 106 ? 0.683 9.671 -2.855 1.00 92.00 106 ASN A C 1
ATOM 857 O O . ASN A 1 106 ? 1.670 10.281 -3.256 1.00 92.00 106 ASN A O 1
ATOM 861 N N . GLN A 1 107 ? -0.190 10.246 -2.023 1.00 92.00 107 GLN A N 1
ATOM 862 C CA . GLN A 1 107 ? -0.030 11.611 -1.511 1.00 92.00 107 GLN A CA 1
ATOM 863 C C . GLN A 1 107 ? 1.226 11.756 -0.646 1.00 92.00 107 GLN A C 1
ATOM 865 O O . GLN A 1 107 ? 1.972 12.714 -0.831 1.00 92.00 107 GLN A O 1
ATOM 870 N N . ILE A 1 108 ? 1.516 10.785 0.227 1.00 90.75 108 ILE A N 1
ATOM 871 C CA . ILE A 1 108 ? 2.769 10.748 1.002 1.00 90.75 108 ILE A CA 1
ATOM 872 C C . ILE A 1 108 ? 3.970 10.705 0.059 1.00 90.75 108 ILE A C 1
ATOM 874 O O . ILE A 1 108 ? 4.918 11.469 0.223 1.00 90.75 108 ILE A O 1
ATOM 878 N N . GLN A 1 109 ? 3.927 9.853 -0.966 1.00 90.31 109 GLN A N 1
ATOM 879 C CA . GLN A 1 109 ? 5.002 9.757 -1.946 1.00 90.31 109 GLN A CA 1
ATOM 880 C C . GLN A 1 109 ? 5.235 11.090 -2.672 1.00 90.31 109 GLN A C 1
ATOM 882 O O . GLN A 1 109 ? 6.388 11.498 -2.825 1.00 90.31 109 GLN A O 1
ATOM 887 N N . MET A 1 110 ? 4.166 11.772 -3.092 1.00 90.12 110 MET A N 1
ATOM 888 C CA . MET A 1 110 ? 4.242 13.082 -3.746 1.00 90.12 110 MET A CA 1
ATOM 889 C C . MET A 1 110 ? 4.790 14.164 -2.809 1.00 90.12 110 MET A C 1
ATOM 891 O O . MET A 1 110 ? 5.699 14.896 -3.198 1.00 90.12 110 MET A O 1
ATOM 895 N N . ALA A 1 111 ? 4.298 14.228 -1.571 1.00 89.50 111 ALA A N 1
ATOM 896 C CA . ALA A 1 111 ? 4.761 15.180 -0.565 1.00 89.50 111 ALA A CA 1
ATOM 897 C C . ALA A 1 111 ? 6.260 14.998 -0.273 1.00 89.50 111 ALA A C 1
ATOM 899 O O . ALA A 1 111 ? 7.024 15.961 -0.301 1.00 89.50 111 ALA A O 1
ATOM 900 N N . LEU A 1 112 ? 6.720 13.752 -0.112 1.00 88.88 112 LEU A N 1
ATOM 901 C CA . LEU A 1 112 ? 8.143 13.451 0.073 1.00 88.88 112 LEU A CA 1
ATOM 902 C C . LEU A 1 112 ? 8.987 13.693 -1.190 1.00 88.88 112 LEU A C 1
ATOM 904 O O . LEU A 1 112 ? 10.193 13.912 -1.094 1.00 88.88 112 LEU A O 1
ATOM 908 N N . GLN A 1 113 ? 8.404 13.599 -2.389 1.00 88.38 113 GLN A N 1
ATOM 909 C CA . GLN A 1 113 ? 9.105 13.910 -3.639 1.00 88.38 113 GLN A CA 1
ATOM 910 C C . GLN A 1 113 ? 9.342 15.415 -3.793 1.00 88.38 113 GLN A C 1
ATOM 912 O O . GLN A 1 113 ? 10.392 15.814 -4.297 1.00 88.38 113 GLN A O 1
ATOM 917 N N . ASN A 1 114 ? 8.382 16.223 -3.349 1.00 87.69 114 ASN A N 1
ATOM 918 C CA . ASN A 1 114 ? 8.439 17.681 -3.383 1.00 87.69 114 ASN A CA 1
ATOM 919 C C . ASN A 1 114 ? 9.083 18.287 -2.124 1.00 87.69 114 ASN A C 1
ATOM 921 O O . ASN A 1 114 ? 9.079 19.506 -1.977 1.00 87.69 114 ASN A O 1
ATOM 925 N N . ASP A 1 115 ? 9.597 17.449 -1.216 1.00 82.88 115 ASP A N 1
ATOM 926 C CA . ASP A 1 115 ? 10.169 17.844 0.082 1.00 82.88 115 ASP A CA 1
ATOM 927 C C . ASP A 1 115 ? 9.215 18.732 0.912 1.00 82.88 115 ASP A C 1
ATOM 929 O O . ASP A 1 115 ? 9.617 19.618 1.663 1.00 82.88 115 ASP A O 1
ATOM 933 N N . SER A 1 116 ? 7.911 18.513 0.730 1.00 82.50 116 SER A N 1
ATOM 934 C CA . SER A 1 116 ? 6.827 19.302 1.313 1.00 82.50 116 SER A CA 1
ATOM 935 C C . SER A 1 116 ? 6.285 18.583 2.546 1.00 82.50 116 SER A C 1
ATOM 937 O O . SER A 1 116 ? 5.241 17.935 2.498 1.00 82.50 116 SER A O 1
ATOM 939 N N . GLU A 1 117 ? 7.021 18.662 3.658 1.00 77.12 117 GLU A N 1
ATOM 940 C CA . GLU A 1 117 ? 6.660 17.971 4.908 1.00 77.12 117 GLU A CA 1
ATOM 941 C C . GLU A 1 117 ? 5.286 18.392 5.452 1.00 77.12 117 GLU A C 1
ATOM 943 O O . GLU A 1 117 ? 4.560 17.557 5.990 1.00 77.12 117 GLU A O 1
ATOM 948 N N . ASP A 1 118 ? 4.881 19.644 5.225 1.00 79.44 118 ASP A N 1
ATOM 949 C CA . ASP A 1 118 ? 3.563 20.165 5.613 1.00 79.44 118 ASP A CA 1
ATOM 950 C C . ASP A 1 118 ? 2.398 19.421 4.925 1.00 79.44 118 ASP A C 1
ATOM 952 O O . ASP A 1 118 ? 1.278 19.383 5.440 1.00 79.44 118 ASP A O 1
ATOM 956 N N . GLU A 1 119 ? 2.650 18.789 3.774 1.00 84.62 119 GLU A N 1
ATOM 957 C CA . GLU A 1 119 ? 1.649 18.031 3.017 1.00 84.62 119 GLU A CA 1
ATOM 958 C C . GLU A 1 119 ? 1.521 16.568 3.482 1.00 84.62 119 GLU A C 1
ATOM 960 O O . GLU A 1 119 ? 0.592 15.876 3.062 1.00 84.62 119 GLU A O 1
ATOM 965 N N . LEU A 1 120 ? 2.396 16.087 4.378 1.00 86.50 120 LEU A N 1
ATOM 966 C CA . LEU A 1 120 ? 2.347 14.718 4.923 1.00 86.50 120 LEU A CA 1
ATOM 967 C C . LEU A 1 120 ? 1.251 14.531 5.972 1.00 86.50 120 LEU A C 1
ATOM 969 O O . LEU A 1 120 ? 0.752 13.425 6.184 1.00 86.50 120 LEU A O 1
ATOM 973 N N . ASP A 1 121 ? 0.862 15.618 6.624 1.00 87.50 121 ASP A N 1
ATOM 974 C CA . ASP A 1 121 ? -0.011 15.606 7.790 1.00 87.50 121 ASP A CA 1
ATOM 975 C C . ASP A 1 121 ? -1.426 15.098 7.457 1.00 87.50 121 ASP A C 1
ATOM 977 O O . ASP A 1 121 ? -2.051 14.370 8.231 1.00 87.50 121 ASP A O 1
ATOM 981 N N . ILE A 1 122 ? -1.933 15.473 6.279 1.00 88.62 122 ILE A N 1
ATOM 982 C CA . ILE A 1 122 ? -3.262 15.093 5.786 1.00 88.62 122 ILE A CA 1
ATOM 983 C C . ILE A 1 122 ? -3.337 13.590 5.476 1.00 88.62 122 ILE A C 1
ATOM 985 O O . ILE A 1 122 ? -4.179 12.922 6.081 1.00 88.62 122 ILE A O 1
ATOM 989 N N . PRO A 1 123 ? -2.492 13.020 4.595 1.00 89.50 123 PRO A N 1
ATOM 990 C CA . PRO A 1 123 ? -2.589 11.604 4.263 1.00 89.50 123 PRO A CA 1
ATOM 991 C C . PRO A 1 123 ? -2.270 10.690 5.452 1.00 89.50 123 PRO A C 1
ATOM 993 O O . PRO A 1 123 ? -2.909 9.648 5.592 1.00 89.50 123 PRO A O 1
ATOM 996 N N . LEU A 1 124 ? -1.368 11.085 6.360 1.00 89.12 124 LEU A N 1
ATOM 997 C CA . LEU A 1 124 ? -1.126 10.329 7.595 1.00 89.12 124 LEU A CA 1
ATOM 998 C C . LEU A 1 124 ? -2.370 10.307 8.497 1.00 89.12 124 LEU A C 1
ATOM 1000 O O . LEU A 1 124 ? -2.760 9.245 8.981 1.00 89.12 124 LEU A O 1
ATOM 1004 N N . LYS A 1 125 ? -3.068 11.441 8.659 1.00 90.62 125 LYS A N 1
ATOM 1005 C CA . LYS A 1 125 ? -4.350 11.484 9.388 1.00 90.62 125 LYS A CA 1
ATOM 1006 C C . LYS A 1 125 ? -5.430 10.636 8.722 1.00 90.62 125 LYS A C 1
ATOM 1008 O O . LYS A 1 125 ? -6.231 10.028 9.429 1.00 90.62 125 LYS A O 1
ATOM 1013 N N . THR A 1 126 ? -5.463 10.571 7.392 1.00 89.56 126 THR A N 1
ATOM 1014 C CA . THR A 1 126 ? -6.386 9.687 6.665 1.00 89.56 126 THR A CA 1
ATOM 1015 C C . THR A 1 126 ? -6.112 8.216 6.976 1.00 89.56 126 THR A C 1
ATOM 1017 O O . THR A 1 126 ? -7.056 7.478 7.253 1.00 89.56 126 THR A O 1
ATOM 1020 N N . ILE A 1 127 ? -4.845 7.792 7.009 1.00 89.25 127 ILE A N 1
ATOM 1021 C CA . ILE A 1 127 ? -4.471 6.422 7.397 1.00 89.25 127 ILE A CA 1
ATOM 1022 C C . ILE A 1 127 ? -4.922 6.126 8.836 1.00 89.25 127 ILE A C 1
ATOM 1024 O O . ILE A 1 127 ? -5.537 5.091 9.085 1.00 89.25 127 ILE A O 1
ATOM 1028 N N . GLU A 1 128 ? -4.717 7.054 9.772 1.00 89.75 128 GLU A N 1
ATOM 1029 C CA . GLU A 1 128 ? -5.192 6.901 11.156 1.00 89.75 128 GLU A CA 1
ATOM 1030 C C . GLU A 1 128 ? -6.726 6.805 11.255 1.00 89.75 128 GLU A C 1
ATOM 1032 O O . GLU A 1 128 ? -7.265 5.977 11.991 1.00 89.75 128 GLU A O 1
ATOM 1037 N N . GLN A 1 129 ? -7.468 7.591 10.472 1.00 90.31 129 GLN A N 1
ATOM 1038 C CA . GLN A 1 129 ? -8.932 7.483 10.411 1.00 90.31 129 GLN A CA 1
ATOM 1039 C C . GLN A 1 129 ? -9.402 6.140 9.839 1.00 90.31 129 GLN A C 1
ATOM 1041 O O . GLN A 1 129 ? -10.398 5.578 10.313 1.00 90.31 129 GLN A O 1
ATOM 1046 N N . LEU A 1 130 ? -8.685 5.601 8.851 1.00 89.00 130 LEU A N 1
ATOM 1047 C CA . LEU A 1 130 ? -8.960 4.276 8.302 1.00 89.00 130 LEU A CA 1
ATOM 1048 C C . LEU A 1 130 ? -8.760 3.187 9.361 1.00 89.00 130 LEU A C 1
ATOM 1050 O O . LEU A 1 130 ? -9.624 2.322 9.483 1.00 89.00 130 LEU A O 1
ATOM 1054 N N . LYS A 1 131 ? -7.713 3.270 10.190 1.00 88.06 131 LYS A N 1
ATOM 1055 C CA . LYS A 1 131 ? -7.496 2.342 11.319 1.00 88.06 131 LYS A CA 1
ATOM 1056 C C . LYS A 1 131 ? -8.638 2.357 12.331 1.00 88.06 131 LYS A C 1
ATOM 1058 O O . LYS A 1 131 ? -9.042 1.308 12.823 1.00 88.06 131 LYS A O 1
ATOM 1063 N N . ILE A 1 132 ? -9.188 3.536 12.624 1.00 89.00 132 ILE A N 1
ATOM 1064 C CA . ILE A 1 132 ? -10.340 3.673 13.530 1.00 89.00 132 ILE A CA 1
ATOM 1065 C C . ILE A 1 132 ? -11.592 3.036 12.914 1.00 89.00 132 ILE A C 1
ATOM 1067 O O . ILE A 1 132 ? -12.359 2.364 13.602 1.00 89.00 132 ILE A O 1
ATOM 1071 N N . THR A 1 133 ? -11.798 3.244 11.613 1.00 87.62 133 THR A N 1
ATOM 1072 C CA . THR A 1 133 ? -12.966 2.731 10.881 1.00 87.62 133 THR A CA 1
ATOM 1073 C C . THR A 1 133 ? -12.889 1.215 10.674 1.00 87.62 133 THR A C 1
ATOM 1075 O O . THR A 1 133 ? -13.916 0.536 10.687 1.00 87.62 133 THR A O 1
ATOM 1078 N N . TYR A 1 134 ? -11.677 0.674 10.532 1.00 87.25 134 TYR A N 1
ATOM 1079 C CA . TYR A 1 134 ? -11.402 -0.739 10.284 1.00 87.25 134 TYR A CA 1
ATOM 1080 C C . TYR A 1 134 ? -10.396 -1.274 11.319 1.00 87.25 134 TYR A C 1
ATOM 1082 O O . TYR A 1 134 ? -9.205 -1.377 11.027 1.00 87.25 134 TYR A O 1
ATOM 1090 N N . PRO A 1 135 ? -10.862 -1.673 12.522 1.00 85.38 135 PRO A N 1
ATOM 1091 C CA . PRO A 1 135 ? -9.990 -2.029 13.649 1.00 85.38 135 PRO A CA 1
ATOM 1092 C C . PRO A 1 135 ? -9.040 -3.203 13.386 1.00 85.38 135 PRO A C 1
ATOM 1094 O O . PRO A 1 135 ? -8.036 -3.363 14.071 1.00 85.38 135 PRO A O 1
ATOM 1097 N N . TRP A 1 136 ? -9.358 -4.035 12.397 1.00 86.00 136 TRP A N 1
ATOM 1098 C CA . TRP A 1 136 ? -8.531 -5.166 11.991 1.00 86.00 136 TRP A CA 1
ATOM 1099 C C . TRP A 1 136 ? -7.246 -4.766 11.264 1.00 86.00 136 TRP A C 1
ATOM 1101 O O . TRP A 1 136 ? -6.380 -5.610 11.092 1.00 86.00 136 TRP A O 1
ATOM 1111 N N . LEU A 1 137 ? -7.101 -3.500 10.863 1.00 83.56 137 LEU A N 1
ATOM 1112 C CA . LEU A 1 137 ? -5.849 -2.972 10.314 1.00 83.56 137 LEU A CA 1
ATOM 1113 C C . LEU A 1 137 ? -4.712 -2.928 11.348 1.00 83.56 137 LEU A C 1
ATOM 1115 O O . LEU A 1 137 ? -3.560 -2.764 10.967 1.00 83.56 137 LEU A O 1
ATOM 1119 N N . ILE A 1 138 ? -5.045 -3.032 12.638 1.00 76.44 138 ILE A N 1
ATOM 1120 C CA . ILE A 1 138 ? -4.119 -2.921 13.776 1.00 76.44 138 ILE A CA 1
ATOM 1121 C C . ILE A 1 138 ? -3.874 -4.294 14.442 1.00 76.44 138 ILE A C 1
ATOM 1123 O O . ILE A 1 138 ? -3.246 -4.360 15.498 1.00 76.44 138 ILE A O 1
ATOM 1127 N N . GLN A 1 139 ? -4.441 -5.372 13.887 1.00 62.31 139 GLN A N 1
ATOM 1128 C CA . GLN A 1 139 ? -4.315 -6.746 14.392 1.00 62.31 139 GLN A CA 1
ATOM 1129 C C . GLN A 1 139 ? -3.216 -7.497 13.653 1.00 62.31 139 GLN A C 1
ATOM 1131 O O . GLN A 1 139 ? -2.481 -8.223 14.358 1.00 62.31 139 GLN A O 1
#

Secondary structure (DSSP, 8-state):
---------HHHHHHHHHHHHHHHHHHHHHHT--------------HHHHHHHHHHHHHHHHHHHHH--SHHHHHHHHHHHHHHHHHSPPPGGGHHHHHHHHHHHHHHHHHHHTT-GGGSHHHHHHHHHHHHH-GGGG-

Radius of gyration: 29.21 Å; chains: 1; bounding box: 47×44×92 Å